Protein AF-A0A7U8I545-F1 (afdb_monomer_lite)

Foldseek 3Di:
DPPLVVLQVVLVVVVVVVVVVVVPDDPDDPDDFDKDKDKDWAADVVQQKIKIKIWIASDPPDFLARIDIDMFIDNRNDTDDPCVQAPPVLVVVVLVVLLVVVLVVLCVQCVVPPDDPVVSVVLSVVFSVQWDWTDHPQWIWIWGRDRHPSDGDDDIDIDIGHGDPPPPPPPDPPPDPDDDD

Structure (mmCIF, N/CA/C/O backbone):
data_AF-A0A7U8I545-F1
#
_entry.id   AF-A0A7U8I545-F1
#
loop_
_atom_site.group_PDB
_atom_site.id
_atom_site.type_symbol
_atom_site.label_atom_id
_atom_site.label_alt_id
_atom_site.label_comp_id
_atom_site.label_asym_id
_atom_site.label_entity_id
_atom_site.label_seq_id
_atom_site.pdbx_PDB_ins_code
_atom_site.Cartn_x
_atom_site.Cartn_y
_atom_site.Cartn_z
_atom_site.occupancy
_atom_site.B_iso_or_equiv
_atom_site.auth_seq_id
_atom_site.auth_comp_id
_atom_site.auth_asym_id
_atom_site.auth_atom_id
_atom_site.pdbx_PDB_model_num
ATOM 1 N N . MET A 1 1 ? -29.351 7.041 15.101 1.00 40.31 1 MET A N 1
ATOM 2 C CA . MET A 1 1 ? -28.026 6.430 14.837 1.00 40.31 1 MET A CA 1
ATOM 3 C C . MET A 1 1 ? -27.606 6.685 13.379 1.00 40.31 1 MET A C 1
ATOM 5 O O . MET A 1 1 ? -27.065 5.799 12.739 1.00 40.31 1 MET A O 1
ATOM 9 N N . GLU A 1 2 ? -27.846 7.894 12.845 1.00 43.34 2 GLU A N 1
ATOM 10 C CA . GLU A 1 2 ? -27.719 8.187 11.399 1.00 43.34 2 GLU A CA 1
ATOM 11 C C . GLU A 1 2 ? -26.503 9.067 11.043 1.00 43.34 2 GLU A C 1
ATOM 13 O O . GLU A 1 2 ? -25.992 8.969 9.934 1.00 43.34 2 GLU A O 1
ATOM 18 N N . ASN A 1 3 ? -25.952 9.854 11.978 1.00 48.75 3 ASN A N 1
ATOM 19 C CA . ASN A 1 3 ? -24.913 10.852 11.663 1.00 48.75 3 ASN A CA 1
ATOM 20 C C . ASN A 1 3 ? -23.527 10.283 11.301 1.00 48.75 3 ASN A C 1
ATOM 22 O O . ASN A 1 3 ? -22.843 10.850 10.453 1.00 48.75 3 ASN A O 1
ATOM 26 N N . ALA A 1 4 ? -23.103 9.163 11.896 1.00 50.81 4 ALA A N 1
ATOM 27 C CA . ALA A 1 4 ? -21.765 8.610 11.644 1.00 50.81 4 ALA A CA 1
ATOM 28 C C . ALA A 1 4 ? -21.604 8.052 10.214 1.00 50.81 4 ALA A C 1
ATOM 30 O O . ALA A 1 4 ? -20.523 8.145 9.629 1.00 50.81 4 ALA A O 1
ATOM 31 N N . ASN A 1 5 ? -22.686 7.524 9.627 1.00 53.75 5 ASN A N 1
ATOM 32 C CA . ASN A 1 5 ? -22.680 7.041 8.243 1.00 53.75 5 ASN A CA 1
ATOM 33 C C . ASN A 1 5 ? -22.529 8.197 7.245 1.00 53.75 5 ASN A C 1
ATOM 35 O O . ASN A 1 5 ? -21.755 8.082 6.295 1.00 53.75 5 ASN A O 1
ATOM 39 N N . PHE A 1 6 ? -23.181 9.338 7.499 1.00 61.22 6 PHE A N 1
ATOM 40 C CA . PHE A 1 6 ? -23.031 10.531 6.662 1.00 61.22 6 PHE A CA 1
ATOM 41 C C . PHE A 1 6 ? -21.603 11.089 6.688 1.00 61.22 6 PHE A C 1
ATOM 43 O O . PHE A 1 6 ? -21.094 11.506 5.649 1.00 61.22 6 PHE A O 1
ATOM 50 N N . GLU A 1 7 ? -20.919 11.067 7.834 1.00 68.81 7 GLU A N 1
ATOM 51 C CA . GLU A 1 7 ? -19.526 11.522 7.924 1.00 68.81 7 GLU A CA 1
ATOM 52 C C . GLU A 1 7 ? -18.556 10.634 7.139 1.00 68.81 7 GLU A C 1
ATOM 54 O O . GLU A 1 7 ? -17.715 11.149 6.398 1.00 68.81 7 GLU A O 1
ATOM 59 N N . PHE A 1 8 ? -18.688 9.309 7.258 1.00 62.94 8 PHE A N 1
ATOM 60 C CA . PHE A 1 8 ? -17.853 8.364 6.515 1.00 62.94 8 PHE A CA 1
ATOM 61 C C . PHE A 1 8 ? -18.073 8.497 5.004 1.00 62.94 8 PHE A C 1
ATOM 63 O O . PHE A 1 8 ? -17.112 8.656 4.251 1.00 62.94 8 PHE A O 1
ATOM 70 N N . GLU A 1 9 ? -19.329 8.514 4.549 1.00 72.44 9 GLU A N 1
ATOM 71 C CA . GLU A 1 9 ? -19.650 8.696 3.131 1.00 72.44 9 GLU A CA 1
ATOM 72 C C . GLU A 1 9 ? -19.140 10.026 2.574 1.00 72.44 9 GLU A C 1
ATOM 74 O O . GLU A 1 9 ? -18.592 10.066 1.469 1.00 72.44 9 GLU A O 1
ATOM 79 N N . ASN A 1 10 ? -19.283 11.116 3.332 1.00 76.50 10 ASN A N 1
ATOM 80 C CA . ASN A 1 10 ? -18.777 12.426 2.933 1.00 76.50 10 ASN A CA 1
ATOM 81 C C . ASN A 1 10 ? -17.249 12.429 2.829 1.00 76.50 10 ASN A C 1
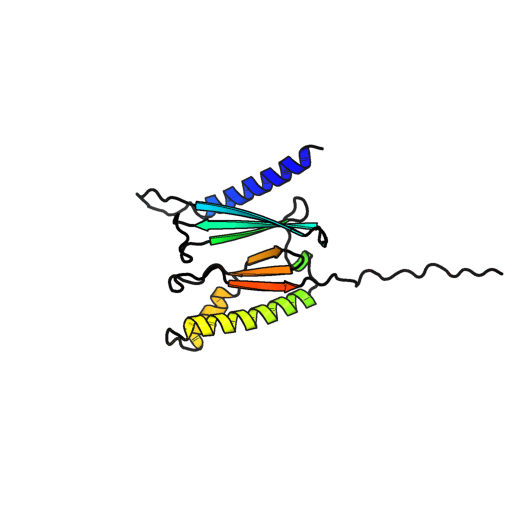ATOM 83 O O . ASN A 1 10 ? -16.705 13.033 1.903 1.00 76.50 10 ASN A O 1
ATOM 87 N N . LEU A 1 11 ? -16.554 11.719 3.720 1.00 77.19 11 LEU A N 1
ATOM 88 C CA . LEU A 1 11 ? -15.104 11.567 3.661 1.00 77.19 11 LEU A CA 1
ATOM 89 C C . LEU A 1 11 ? -14.668 10.787 2.417 1.00 77.19 11 LEU A C 1
ATOM 91 O O . LEU A 1 11 ? -13.742 11.224 1.735 1.00 77.19 11 LEU A O 1
ATOM 95 N N . ILE A 1 12 ? -15.355 9.694 2.068 1.00 74.12 12 ILE A N 1
ATOM 96 C CA . ILE A 1 12 ? -15.055 8.930 0.847 1.00 74.12 12 ILE A CA 1
ATOM 97 C C . ILE A 1 12 ? -15.336 9.762 -0.403 1.00 74.12 12 ILE A C 1
ATOM 99 O O . ILE A 1 12 ? -14.496 9.810 -1.301 1.00 74.12 12 ILE A O 1
ATOM 103 N N . LYS A 1 13 ? -16.477 10.462 -0.457 1.00 79.44 13 LYS A N 1
ATOM 104 C CA . LYS A 1 13 ? -16.835 11.353 -1.574 1.00 79.44 13 LYS A CA 1
ATOM 105 C C . LYS A 1 13 ? -15.806 12.468 -1.748 1.00 79.44 13 LYS A C 1
ATOM 107 O O . LYS A 1 13 ? -15.357 12.709 -2.866 1.00 79.44 13 LYS A O 1
ATOM 112 N N . LYS A 1 14 ? -15.395 13.113 -0.651 1.00 83.00 14 LYS A N 1
ATOM 113 C CA . LYS A 1 14 ? -14.363 14.155 -0.667 1.00 83.00 14 LYS A CA 1
ATOM 114 C C . LYS A 1 14 ? -13.019 13.595 -1.125 1.00 83.00 14 LYS A C 1
ATOM 116 O O . LYS A 1 14 ? -12.418 14.152 -2.033 1.00 83.00 14 LYS A O 1
ATOM 121 N N . TRP A 1 15 ? -12.588 12.465 -0.569 1.00 80.62 15 TRP A N 1
ATOM 122 C CA . TRP A 1 15 ? -11.329 11.822 -0.943 1.00 80.62 15 TRP A CA 1
ATOM 123 C C . TRP A 1 15 ? -11.294 11.405 -2.418 1.00 80.62 15 TRP A C 1
ATOM 125 O O . TRP A 1 15 ? -10.302 11.657 -3.100 1.00 80.62 15 TRP A O 1
ATOM 135 N N . LYS A 1 16 ? -12.388 10.826 -2.930 1.00 77.06 16 LYS A N 1
ATOM 136 C CA . LYS A 1 16 ? -12.542 10.490 -4.350 1.00 77.06 16 LYS A CA 1
ATOM 137 C C . LYS A 1 16 ? -12.398 11.736 -5.223 1.00 77.06 16 LYS A C 1
ATOM 139 O O . LYS A 1 16 ? -11.570 11.744 -6.128 1.00 77.06 16 LYS A O 1
ATOM 144 N N . LYS A 1 17 ? -13.135 12.802 -4.899 1.00 79.69 17 LYS A N 1
ATOM 145 C CA . LYS A 1 17 ? -13.080 14.072 -5.632 1.00 79.69 17 LYS A CA 1
ATOM 146 C C . LYS A 1 17 ? -11.687 14.709 -5.584 1.00 79.69 17 LYS A C 1
ATOM 148 O O . LYS A 1 17 ? -11.216 15.225 -6.588 1.00 79.69 17 LYS A O 1
ATOM 153 N N . ASP A 1 18 ? -10.999 14.639 -4.446 1.00 77.00 18 ASP A N 1
ATOM 154 C CA . ASP A 1 18 ? -9.626 15.138 -4.302 1.00 77.00 18 ASP A CA 1
ATOM 155 C C . ASP A 1 18 ? -8.630 14.351 -5.170 1.00 77.00 18 ASP A C 1
ATOM 157 O O . ASP A 1 18 ? -7.653 14.922 -5.660 1.00 77.00 18 ASP A O 1
ATOM 161 N N . ILE A 1 19 ? -8.857 13.048 -5.373 1.00 73.25 19 ILE A N 1
ATOM 162 C CA . ILE A 1 19 ? -8.070 12.233 -6.306 1.00 73.25 19 ILE A CA 1
ATOM 163 C C . ILE A 1 19 ? -8.382 12.626 -7.749 1.00 73.25 19 ILE A C 1
ATOM 165 O O . ILE A 1 19 ? -7.446 12.902 -8.495 1.00 73.25 19 ILE A O 1
ATOM 169 N N . GLU A 1 20 ? -9.659 12.707 -8.125 1.00 71.19 20 GLU A N 1
ATOM 170 C CA . GLU A 1 20 ? -10.100 13.098 -9.473 1.00 71.19 20 GLU A CA 1
ATOM 171 C C . GLU A 1 20 ? -9.566 14.488 -9.864 1.00 71.19 20 GLU A C 1
ATOM 173 O O . GLU A 1 20 ? -8.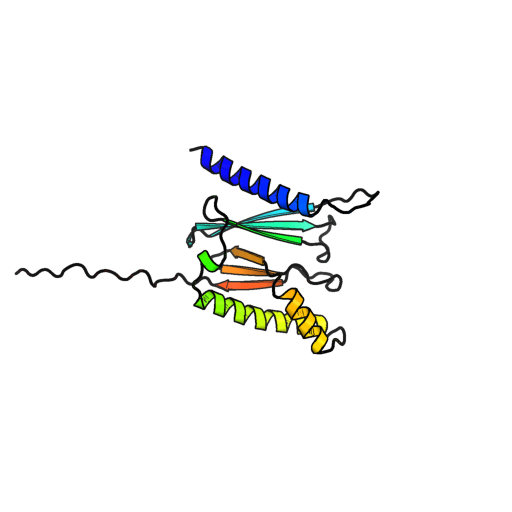962 14.649 -10.924 1.00 71.19 20 GLU A O 1
ATOM 178 N N . ASN A 1 21 ? -9.669 15.473 -8.965 1.00 70.31 21 ASN A N 1
ATOM 179 C CA . ASN A 1 21 ? -9.183 16.841 -9.183 1.00 70.31 21 ASN A CA 1
ATOM 180 C C . ASN A 1 21 ? -7.662 16.922 -9.384 1.00 70.31 21 ASN A C 1
ATOM 182 O O . ASN A 1 21 ? -7.175 17.772 -10.126 1.00 70.31 21 ASN A O 1
ATOM 186 N N . LYS A 1 22 ? -6.881 16.055 -8.723 1.00 64.56 22 LYS A N 1
ATOM 187 C CA . LYS A 1 22 ? -5.421 15.990 -8.925 1.00 64.56 22 LYS A CA 1
ATOM 188 C C . LYS A 1 22 ? -5.043 15.461 -10.310 1.00 64.56 22 LYS A C 1
ATOM 190 O O . LYS A 1 22 ? -3.887 15.589 -10.705 1.00 64.56 22 LYS A O 1
ATOM 195 N N . ILE A 1 23 ? -5.981 14.832 -11.012 1.00 59.41 23 ILE A N 1
ATOM 196 C CA . ILE A 1 23 ? -5.758 14.157 -12.291 1.00 59.41 23 ILE A CA 1
ATOM 197 C C . ILE A 1 23 ? -6.283 15.010 -13.455 1.00 59.41 23 ILE A C 1
ATOM 199 O O . ILE A 1 23 ? -5.685 14.995 -14.527 1.00 59.41 23 ILE A O 1
ATOM 203 N N . SER A 1 24 ? -7.333 15.807 -13.242 1.00 54.75 24 SER A N 1
ATOM 204 C CA . SER A 1 24 ? -8.031 16.590 -14.272 1.00 54.75 24 SER A CA 1
ATOM 205 C C . SER A 1 24 ? -7.312 17.854 -14.782 1.00 54.75 24 SER A C 1
ATOM 207 O O . SER A 1 24 ? -7.940 18.644 -15.478 1.00 54.75 24 SER A O 1
ATOM 209 N N . ASN A 1 25 ? -6.014 18.045 -14.507 1.00 45.31 25 ASN A N 1
ATOM 210 C CA . ASN A 1 25 ? -5.213 19.156 -15.052 1.00 45.31 25 ASN A CA 1
ATOM 211 C C . ASN A 1 25 ? -4.214 18.728 -16.158 1.00 45.31 25 ASN A C 1
ATOM 213 O O . ASN A 1 25 ? -3.011 18.953 -16.012 1.00 45.31 25 ASN A O 1
ATOM 217 N N . PRO A 1 26 ? -4.634 18.134 -17.291 1.00 47.66 26 PRO A N 1
ATOM 218 C CA . PRO A 1 26 ? -3.856 18.242 -18.513 1.00 47.66 26 PRO A CA 1
ATOM 219 C C . PRO A 1 26 ? -4.228 19.557 -19.212 1.00 47.66 26 PRO A C 1
ATOM 221 O O . PRO A 1 26 ? -5.304 19.689 -19.797 1.00 47.66 26 PRO A O 1
ATOM 224 N N . GLU A 1 27 ? -3.330 20.542 -19.156 1.00 47.88 27 GLU A N 1
ATOM 225 C CA . GLU A 1 27 ? -3.343 21.657 -20.103 1.00 47.88 27 GLU A CA 1
ATOM 226 C C . GLU A 1 27 ? -3.343 21.066 -21.524 1.00 47.88 27 GLU A C 1
ATOM 228 O O . GLU A 1 27 ? -2.412 20.365 -21.912 1.00 47.88 27 GLU A O 1
ATOM 233 N N . ASN A 1 28 ? -4.400 21.342 -22.289 1.00 47.25 28 ASN A N 1
ATOM 234 C CA . ASN A 1 28 ? -4.595 20.952 -23.690 1.00 47.25 28 ASN A CA 1
ATOM 235 C C . ASN A 1 28 ? -4.872 19.461 -23.953 1.00 47.25 28 ASN A C 1
ATOM 237 O O . ASN A 1 28 ? -3.974 18.692 -24.291 1.00 47.25 28 ASN A O 1
ATOM 241 N N . SER A 1 29 ? -6.147 19.064 -23.999 1.00 47.50 29 SER A N 1
ATOM 242 C CA . SER A 1 29 ? -6.513 17.903 -24.818 1.00 47.50 29 SER A CA 1
ATOM 243 C C . SER A 1 29 ? -7.886 18.071 -25.473 1.00 47.50 29 SER A C 1
ATOM 245 O O . SER A 1 29 ? -8.890 18.305 -24.812 1.00 47.50 29 SER A O 1
ATOM 247 N N . LYS A 1 30 ? -7.905 17.998 -26.810 1.00 50.09 30 LYS A N 1
ATOM 248 C CA . LYS A 1 30 ? -9.096 18.080 -27.678 1.00 50.09 30 LYS A CA 1
ATOM 249 C C . LYS A 1 30 ? -9.868 16.748 -27.774 1.00 50.09 30 LYS A C 1
ATOM 251 O O . LYS A 1 30 ? -10.748 16.629 -28.617 1.00 50.09 30 LYS A O 1
ATOM 256 N N . ASN A 1 31 ? -9.528 15.752 -26.952 1.00 50.19 31 ASN A N 1
ATOM 257 C CA . ASN A 1 31 ? -10.051 14.389 -27.058 1.00 50.19 31 ASN A CA 1
ATOM 258 C C . ASN A 1 31 ? -10.860 14.018 -25.809 1.00 50.19 31 ASN A C 1
ATOM 260 O O . ASN A 1 31 ? -10.425 14.286 -24.691 1.00 50.19 31 ASN A O 1
ATOM 264 N N . GLU A 1 32 ? -12.004 13.358 -26.000 1.00 48.50 32 GLU A N 1
ATOM 265 C CA . GLU A 1 32 ? -12.749 12.720 -24.912 1.00 48.50 32 GLU A CA 1
ATOM 266 C C . GLU A 1 32 ? -11.971 11.491 -24.416 1.00 48.50 32 GLU A C 1
ATOM 268 O O . GLU A 1 32 ? -11.683 10.567 -25.179 1.00 48.50 32 GLU A O 1
ATOM 273 N N . TYR A 1 33 ? -11.603 11.485 -23.133 1.00 55.62 33 TYR A N 1
ATOM 274 C CA . TYR A 1 33 ? -10.987 10.334 -22.472 1.00 55.62 33 TYR A CA 1
ATOM 275 C C . TYR A 1 33 ? -12.027 9.641 -21.594 1.00 55.62 33 TYR A C 1
ATOM 277 O O . TYR A 1 33 ? -12.635 10.275 -20.733 1.00 55.62 33 TYR A O 1
ATOM 285 N N . PHE A 1 34 ? -12.198 8.331 -21.776 1.00 56.97 34 PHE A N 1
ATOM 286 C CA . PHE A 1 34 ? -13.021 7.506 -20.893 1.00 56.97 34 PHE A CA 1
ATOM 287 C C . PHE A 1 34 ? -12.183 7.021 -19.705 1.00 56.97 34 PHE A C 1
ATOM 289 O O . PHE A 1 34 ? -11.148 6.375 -19.885 1.00 56.97 34 PHE A O 1
ATOM 296 N N . TYR A 1 35 ? -12.642 7.329 -18.492 1.00 62.88 35 TYR A N 1
ATOM 297 C CA . TYR A 1 35 ? -12.028 6.894 -17.239 1.00 62.88 35 TYR A CA 1
ATOM 298 C C . TYR A 1 35 ? -12.863 5.775 -16.620 1.00 62.88 35 TYR A C 1
ATOM 300 O O . TYR A 1 35 ? -14.054 5.945 -16.366 1.00 62.88 35 TYR A O 1
ATOM 308 N N . PHE A 1 36 ? -12.229 4.638 -16.347 1.00 69.19 36 PHE A N 1
ATOM 309 C CA . PHE A 1 36 ? -12.850 3.503 -15.669 1.00 69.19 36 PHE A CA 1
ATOM 310 C C . PHE A 1 36 ? -12.311 3.420 -14.252 1.00 69.19 36 PHE A C 1
ATOM 312 O O . PHE A 1 36 ? -11.095 3.460 -14.048 1.00 69.19 36 PHE A O 1
ATOM 319 N N . SER A 1 37 ? -13.193 3.286 -13.264 1.00 71.50 37 SER A N 1
ATOM 320 C CA . SER A 1 37 ? -12.767 3.204 -11.874 1.00 71.50 37 SER A CA 1
ATOM 321 C C . SER A 1 37 ? -13.587 2.236 -11.032 1.00 71.50 37 SER A C 1
ATOM 323 O O . SER A 1 37 ? -14.763 1.993 -11.293 1.00 71.50 37 SER A O 1
ATOM 325 N N . ASN A 1 38 ? -12.939 1.646 -10.028 1.00 81.56 38 ASN A N 1
ATOM 326 C CA . ASN A 1 38 ? -13.545 0.689 -9.109 1.00 81.56 38 ASN A CA 1
ATOM 327 C C . ASN A 1 38 ? -13.019 0.897 -7.680 1.00 81.56 38 ASN A C 1
ATOM 329 O O . ASN A 1 38 ? -11.866 1.287 -7.481 1.00 81.56 38 ASN A O 1
ATOM 333 N N . PHE A 1 39 ? -13.859 0.603 -6.689 1.00 86.19 39 PHE A N 1
ATOM 334 C CA . PHE A 1 39 ? -13.503 0.612 -5.275 1.00 86.19 39 PHE A CA 1
ATOM 335 C C . PHE A 1 39 ? -13.595 -0.795 -4.697 1.00 86.19 39 PHE A C 1
ATOM 337 O O . PHE A 1 39 ? -14.559 -1.522 -4.919 1.00 86.19 39 PHE A O 1
ATOM 344 N N . THR A 1 40 ? -12.610 -1.162 -3.888 1.00 89.31 40 THR A N 1
ATOM 345 C CA . THR A 1 40 ? -12.647 -2.370 -3.063 1.00 89.31 40 THR A CA 1
ATOM 346 C C . THR A 1 40 ? -12.450 -1.980 -1.609 1.00 89.31 40 THR A C 1
ATOM 348 O O . THR A 1 40 ? -11.542 -1.213 -1.291 1.00 89.31 40 THR A O 1
ATOM 351 N N . ILE A 1 41 ? -13.308 -2.494 -0.732 1.00 90.69 41 ILE A N 1
ATOM 352 C CA . ILE A 1 41 ? -13.295 -2.189 0.699 1.00 90.69 41 ILE A CA 1
ATOM 353 C C . ILE A 1 41 ? -12.874 -3.446 1.459 1.00 90.69 41 ILE A C 1
ATOM 355 O O . ILE A 1 41 ? -13.439 -4.518 1.254 1.00 90.69 41 ILE A O 1
ATOM 359 N N . PHE A 1 42 ? -11.902 -3.302 2.354 1.00 92.44 42 PHE A N 1
ATOM 360 C CA . PHE A 1 42 ? -11.411 -4.344 3.246 1.00 92.44 42 PHE A CA 1
ATOM 361 C C . PHE A 1 42 ? -11.669 -3.921 4.690 1.00 92.44 42 PHE A C 1
ATOM 363 O O . PHE A 1 42 ? -11.244 -2.845 5.110 1.00 92.44 42 PHE A O 1
ATOM 370 N N . LYS A 1 43 ? -12.358 -4.765 5.456 1.00 90.69 43 LYS A N 1
ATOM 371 C CA . LYS A 1 43 ? -12.572 -4.560 6.891 1.00 90.69 43 LYS A CA 1
ATOM 372 C C . LYS A 1 43 ? -11.646 -5.494 7.662 1.00 90.69 43 LYS A C 1
ATOM 374 O O . LYS A 1 43 ? -11.626 -6.689 7.390 1.00 90.69 43 LYS A O 1
ATOM 379 N N . ASN A 1 44 ? -10.878 -4.947 8.598 1.00 86.06 44 ASN A N 1
ATOM 380 C CA . ASN A 1 44 ? -10.038 -5.702 9.525 1.00 86.06 44 ASN A CA 1
ATOM 381 C C . ASN A 1 44 ? -10.582 -5.470 10.929 1.00 86.06 44 ASN A C 1
ATOM 383 O O . ASN A 1 44 ? -10.248 -4.474 11.572 1.00 86.06 44 ASN A O 1
ATOM 387 N N . GLU A 1 45 ? -11.462 -6.366 11.367 1.00 83.19 45 GLU A N 1
ATOM 388 C CA . GLU A 1 45 ? -12.211 -6.213 12.617 1.00 83.19 45 GLU A CA 1
ATOM 389 C C . GLU A 1 45 ? -11.288 -6.230 13.840 1.00 83.19 45 GLU A C 1
ATOM 391 O O . GLU A 1 45 ? -11.421 -5.357 14.692 1.00 83.19 45 GLU A O 1
ATOM 396 N N . ASN A 1 46 ? -10.278 -7.108 13.853 1.00 81.94 46 ASN A N 1
ATOM 397 C CA . ASN A 1 46 ? -9.322 -7.258 14.961 1.00 81.94 46 ASN A CA 1
ATOM 398 C C . ASN A 1 46 ? -8.635 -5.940 15.356 1.00 81.94 46 ASN A C 1
ATOM 400 O O . ASN A 1 46 ? -8.451 -5.652 16.532 1.00 81.94 46 ASN A O 1
ATOM 404 N N . ILE A 1 47 ? -8.286 -5.114 14.367 1.00 83.69 47 ILE A N 1
ATOM 405 C CA . ILE A 1 47 ? -7.581 -3.837 14.568 1.00 83.69 47 ILE A CA 1
ATOM 406 C C . ILE A 1 47 ? -8.491 -2.616 14.359 1.00 83.69 47 ILE A C 1
ATOM 408 O O . ILE A 1 47 ? -8.045 -1.471 14.473 1.00 83.69 47 ILE A O 1
ATOM 412 N N . GLY A 1 48 ? -9.778 -2.839 14.069 1.00 88.12 48 GLY A N 1
ATOM 413 C CA . GLY A 1 48 ? -10.775 -1.790 13.855 1.00 88.12 48 GLY A CA 1
ATOM 414 C C . GLY A 1 48 ? -10.495 -0.889 12.647 1.00 88.12 48 GLY A C 1
ATOM 415 O O . GLY A 1 48 ? -10.855 0.290 12.671 1.00 88.12 48 GLY A O 1
ATOM 416 N N . ILE A 1 49 ? -9.835 -1.411 11.606 1.00 91.25 49 ILE A N 1
ATOM 417 C CA . ILE A 1 49 ? -9.436 -0.639 10.420 1.00 91.25 49 ILE A CA 1
ATOM 418 C C . ILE A 1 49 ? -10.308 -0.996 9.221 1.00 91.25 49 ILE A C 1
ATOM 420 O O . ILE A 1 49 ? -10.483 -2.165 8.879 1.00 91.25 49 ILE A O 1
ATOM 424 N N . THR A 1 50 ? -10.782 0.029 8.519 1.00 93.31 50 THR A N 1
ATOM 425 C CA . THR A 1 50 ? -11.341 -0.092 7.173 1.00 93.31 50 THR A CA 1
ATOM 426 C C . THR A 1 50 ? -10.359 0.477 6.160 1.00 93.31 50 THR A C 1
ATOM 428 O O . THR A 1 50 ? -9.975 1.643 6.231 1.00 93.31 50 THR A O 1
ATOM 431 N N . SER A 1 51 ? -9.972 -0.342 5.192 1.00 93.31 51 SER A N 1
ATOM 432 C CA . SER A 1 51 ? -9.121 0.053 4.080 1.00 93.31 51 SER A CA 1
ATOM 433 C C . SER A 1 51 ? -9.909 0.096 2.785 1.00 93.31 51 SER A C 1
ATOM 435 O O . SER A 1 51 ? -10.698 -0.796 2.491 1.00 93.31 51 SER A O 1
ATOM 437 N N . ILE A 1 52 ? -9.669 1.122 1.982 1.00 92.31 52 ILE A N 1
ATOM 438 C CA . ILE A 1 52 ? -10.328 1.336 0.700 1.00 92.31 52 ILE A CA 1
ATOM 439 C C . ILE A 1 52 ? -9.246 1.427 -0.360 1.00 92.31 52 ILE A C 1
ATOM 441 O O . ILE A 1 52 ? -8.340 2.254 -0.268 1.00 92.31 52 ILE A O 1
ATOM 445 N N . LEU A 1 53 ? -9.350 0.572 -1.367 1.00 91.12 53 LEU A N 1
ATOM 446 C CA . LEU A 1 53 ? -8.498 0.575 -2.540 1.00 91.12 53 LEU A CA 1
ATOM 447 C C . LEU A 1 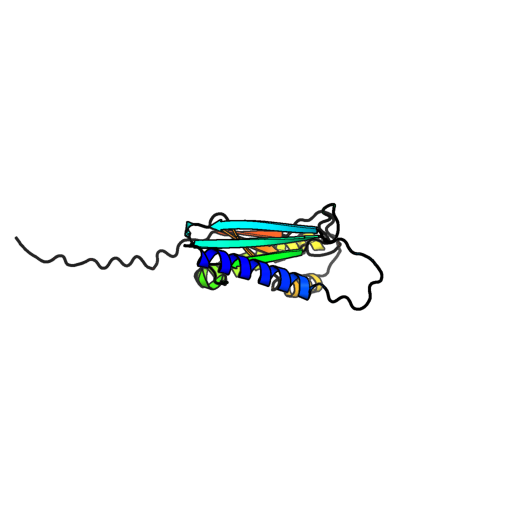53 ? -9.305 1.103 -3.725 1.00 91.12 53 LEU A C 1
ATOM 449 O O . LEU A 1 53 ? -10.282 0.488 -4.142 1.00 91.12 53 LEU A O 1
ATOM 453 N N . TYR A 1 54 ? -8.877 2.235 -4.267 1.00 87.69 54 TYR A N 1
ATOM 454 C CA . TYR A 1 54 ? -9.399 2.807 -5.499 1.00 87.69 54 TYR A CA 1
ATOM 455 C C . TYR A 1 54 ? -8.484 2.425 -6.663 1.00 87.69 54 TYR A C 1
ATOM 457 O O . TYR A 1 54 ? -7.275 2.665 -6.607 1.00 87.69 54 TYR A O 1
ATOM 465 N N . LYS A 1 55 ? -9.055 1.810 -7.697 1.00 85.12 55 LYS A N 1
ATOM 466 C CA . LYS A 1 55 ? -8.391 1.438 -8.952 1.00 85.12 55 LYS A CA 1
ATOM 467 C C . LYS A 1 55 ? -8.944 2.321 -10.064 1.00 85.12 55 LYS A C 1
ATOM 469 O O . LYS A 1 55 ? -10.157 2.424 -10.207 1.00 85.12 55 LYS A O 1
ATOM 474 N N . GLU A 1 56 ? -8.062 2.897 -10.865 1.00 79.62 56 GLU A N 1
ATOM 475 C CA . GLU A 1 56 ? -8.392 3.699 -12.044 1.00 79.62 56 GLU A CA 1
ATOM 476 C C . GLU A 1 56 ? -7.659 3.155 -13.279 1.00 79.62 56 GLU A C 1
ATOM 478 O O . GLU A 1 56 ? -6.505 2.731 -13.177 1.00 79.62 56 GLU A O 1
ATOM 483 N N . SER A 1 57 ? -8.328 3.180 -14.435 1.00 74.44 57 SER A N 1
ATOM 484 C CA . SER A 1 57 ? -7.811 2.800 -15.751 1.00 74.44 57 SER A CA 1
ATOM 485 C C . SER A 1 57 ? -8.258 3.790 -16.830 1.00 74.44 57 SER A C 1
ATOM 487 O O . SER A 1 57 ? -9.415 4.204 -16.866 1.00 74.44 57 SER A O 1
ATOM 489 N N . PHE A 1 58 ? -7.364 4.092 -17.773 1.00 67.88 58 PHE A N 1
ATOM 490 C CA . PHE A 1 58 ? -7.665 4.868 -18.988 1.00 67.88 58 PHE A CA 1
ATOM 491 C C . PHE A 1 58 ? -8.220 4.015 -20.146 1.00 67.88 58 PHE A C 1
ATOM 493 O O . PHE A 1 58 ? -8.453 4.519 -21.242 1.00 67.88 58 PHE A O 1
ATOM 500 N N . ARG A 1 59 ? -8.370 2.700 -19.949 1.00 65.00 59 ARG A N 1
ATOM 501 C CA . ARG A 1 59 ? -8.932 1.769 -20.938 1.00 65.00 59 ARG A CA 1
ATOM 502 C C . ARG A 1 59 ? -9.941 0.839 -20.279 1.00 65.00 59 ARG A C 1
ATOM 504 O O . ARG A 1 59 ? -9.695 0.356 -19.175 1.00 65.00 59 ARG A O 1
ATOM 511 N N . GLU A 1 60 ? -11.026 0.560 -20.996 1.00 57.38 60 GLU A N 1
ATOM 512 C CA . GLU A 1 60 ? -12.100 -0.345 -20.562 1.00 57.38 60 GLU A CA 1
ATOM 513 C C . GLU A 1 60 ? -11.587 -1.772 -20.341 1.00 57.38 60 GLU A C 1
ATOM 515 O O . GLU A 1 60 ? -11.920 -2.424 -19.356 1.00 57.38 60 GLU A O 1
ATOM 520 N N . LYS A 1 61 ? -10.708 -2.238 -21.239 1.00 57.25 61 LYS A N 1
ATOM 521 C CA . LYS A 1 61 ? -9.983 -3.503 -21.092 1.00 57.25 61 LYS A CA 1
ATOM 522 C C . LYS A 1 61 ? -8.662 -3.246 -20.374 1.00 57.25 61 LYS A C 1
ATOM 524 O O . LYS A 1 61 ? -7.840 -2.458 -20.844 1.00 57.25 61 LYS A O 1
ATOM 529 N N . GLU A 1 62 ? -8.495 -3.910 -19.234 1.00 56.81 62 GLU A N 1
ATOM 530 C CA . GLU A 1 62 ? -7.410 -3.740 -18.265 1.00 56.81 62 GLU A CA 1
ATOM 531 C C . GLU A 1 62 ? -6.020 -3.995 -18.876 1.00 56.81 62 GLU A C 1
ATOM 533 O O . GLU A 1 62 ? -5.473 -5.090 -18.788 1.00 56.81 62 GLU A O 1
ATOM 538 N N . SER A 1 63 ? -5.402 -2.985 -19.492 1.00 57.12 63 SER A N 1
ATOM 539 C CA . SER A 1 63 ? -3.954 -3.027 -19.710 1.00 57.12 63 SER A CA 1
ATOM 540 C C . SER A 1 63 ? -3.264 -2.451 -18.477 1.00 57.12 63 SER A C 1
ATOM 542 O O . SER A 1 63 ? -3.449 -1.269 -18.167 1.00 57.12 63 SER A O 1
ATOM 544 N N . SER A 1 64 ? -2.452 -3.272 -17.812 1.00 58.66 64 SER A N 1
ATOM 545 C CA . SER A 1 64 ? -1.664 -2.950 -16.612 1.00 58.66 64 SER A CA 1
ATOM 546 C C . SER A 1 64 ? -0.988 -1.577 -16.630 1.00 58.66 64 SER A C 1
ATOM 548 O O . SER A 1 64 ? -0.922 -0.896 -15.611 1.00 58.66 64 SER A O 1
ATOM 550 N N . THR A 1 65 ? -0.516 -1.153 -17.799 1.00 56.09 65 THR A N 1
ATOM 551 C CA . THR A 1 65 ? 0.281 0.056 -18.020 1.00 56.09 65 THR A CA 1
ATOM 552 C C . THR A 1 65 ? -0.405 1.362 -17.608 1.00 56.09 65 THR A C 1
ATOM 554 O O . THR A 1 65 ? 0.268 2.325 -17.253 1.00 56.09 65 THR A O 1
ATOM 557 N N . PHE A 1 66 ? -1.740 1.406 -17.614 1.00 65.81 66 PHE A N 1
ATOM 558 C CA . PHE A 1 66 ? -2.507 2.609 -17.268 1.00 65.81 66 PHE A CA 1
ATOM 559 C C . PHE A 1 66 ? -3.257 2.486 -15.940 1.00 65.81 66 PHE A C 1
ATOM 561 O O . PHE A 1 66 ? -4.090 3.339 -15.632 1.00 65.81 66 PHE A O 1
ATOM 568 N N . LEU A 1 67 ? -2.964 1.446 -15.151 1.00 75.81 67 LEU A N 1
ATOM 569 C CA . LEU A 1 67 ? -3.613 1.226 -13.866 1.00 75.81 67 LEU A CA 1
ATOM 570 C C . LEU A 1 67 ? -2.977 2.082 -12.773 1.00 75.81 67 LEU A C 1
ATOM 572 O O . LEU A 1 67 ? -1.799 1.934 -12.431 1.00 75.81 67 LEU A O 1
ATOM 576 N N . LYS A 1 68 ? -3.783 2.948 -12.163 1.00 79.62 68 LYS A N 1
ATOM 577 C CA . LYS A 1 68 ? -3.406 3.693 -10.963 1.00 79.62 68 LYS A CA 1
ATOM 578 C C . LYS A 1 68 ? -4.202 3.181 -9.778 1.00 79.62 68 LYS A C 1
ATOM 580 O O . LYS A 1 68 ? -5.422 3.079 -9.822 1.00 79.62 68 LYS A O 1
ATOM 585 N N . TYR A 1 69 ? -3.488 2.891 -8.701 1.00 85.12 69 TYR A N 1
ATOM 586 C CA . TYR A 1 69 ? -4.086 2.467 -7.447 1.00 85.12 69 TYR A CA 1
ATOM 587 C C . TYR A 1 69 ? -3.910 3.552 -6.394 1.00 85.12 69 TYR A C 1
ATOM 589 O O . TYR A 1 69 ? -2.858 4.185 -6.310 1.00 85.12 69 TYR A O 1
ATOM 597 N N . TYR A 1 70 ? -4.911 3.749 -5.556 1.00 87.75 70 TYR A N 1
ATOM 598 C CA . TYR A 1 70 ? -4.880 4.667 -4.428 1.00 87.75 70 TYR A CA 1
ATOM 599 C C . TYR A 1 70 ? -5.449 3.942 -3.220 1.00 87.75 70 TYR A C 1
ATOM 601 O O . TYR A 1 70 ? -6.406 3.185 -3.354 1.00 87.75 70 TYR A O 1
ATOM 609 N N . SER A 1 71 ? -4.861 4.156 -2.049 1.00 91.38 71 SER A N 1
ATOM 610 C CA . SER A 1 71 ? -5.352 3.558 -0.815 1.00 91.38 71 SER A CA 1
ATOM 611 C C . SER A 1 71 ? -5.709 4.618 0.216 1.00 91.38 71 SER A C 1
ATOM 613 O O . SER A 1 71 ? -5.080 5.677 0.300 1.00 91.38 71 SER A O 1
ATOM 615 N N . LEU A 1 72 ? -6.740 4.316 0.995 1.00 92.94 72 LEU A N 1
ATOM 616 C CA . LEU A 1 72 ? -7.170 5.077 2.154 1.00 92.94 72 LEU A CA 1
ATOM 617 C C . LEU A 1 72 ? -7.394 4.104 3.307 1.00 92.94 72 LEU A C 1
ATOM 619 O O . LEU A 1 72 ? -8.105 3.117 3.147 1.00 92.94 72 LEU A O 1
ATOM 623 N N . ASN A 1 73 ? -6.794 4.391 4.457 1.00 93.88 73 ASN A N 1
ATOM 624 C CA . ASN A 1 73 ? -6.908 3.572 5.658 1.00 93.88 73 ASN A CA 1
ATOM 625 C C . ASN A 1 73 ? -7.572 4.402 6.747 1.00 93.88 73 ASN A C 1
ATOM 627 O O . ASN A 1 73 ? -7.153 5.537 6.988 1.00 93.88 73 ASN A O 1
ATOM 631 N N . LEU A 1 74 ? -8.616 3.849 7.357 1.00 92.94 74 LEU A N 1
ATOM 632 C CA . LEU A 1 74 ? -9.483 4.546 8.294 1.00 92.94 74 LEU A CA 1
ATOM 633 C C . LEU A 1 74 ? -9.664 3.738 9.577 1.00 92.94 74 LEU A C 1
ATOM 635 O O . LEU A 1 74 ? -9.933 2.539 9.516 1.00 92.94 74 LEU A O 1
ATOM 639 N N . LYS A 1 75 ? -9.604 4.413 10.724 1.00 90.50 75 LYS A N 1
ATOM 640 C CA . LYS A 1 75 ? -10.099 3.907 12.011 1.00 90.50 75 LYS A CA 1
ATOM 641 C C . LYS A 1 75 ? -11.313 4.749 12.397 1.00 90.50 75 LYS A C 1
ATOM 643 O O . LYS A 1 75 ? -11.183 5.929 12.724 1.00 90.50 75 LYS A O 1
ATOM 648 N N . GLY A 1 76 ? -12.508 4.178 12.253 1.00 87.00 76 GLY A N 1
ATOM 649 C CA . GLY A 1 76 ? -13.748 4.963 12.232 1.00 87.00 76 GLY A CA 1
ATOM 650 C C . GLY A 1 76 ? -13.768 5.944 11.050 1.00 87.00 76 GLY A C 1
ATOM 651 O O . GLY A 1 76 ? -13.618 5.534 9.901 1.00 87.00 76 GLY A O 1
ATOM 652 N N . ASN A 1 77 ? -13.922 7.241 11.329 1.00 84.31 77 ASN A N 1
ATOM 653 C CA . ASN A 1 77 ? -13.921 8.328 10.338 1.00 84.31 77 ASN A CA 1
ATOM 654 C C . ASN A 1 77 ? -12.556 9.040 10.201 1.00 84.31 77 ASN A C 1
ATOM 656 O O . ASN A 1 77 ? -12.462 10.050 9.506 1.00 84.31 77 ASN A O 1
A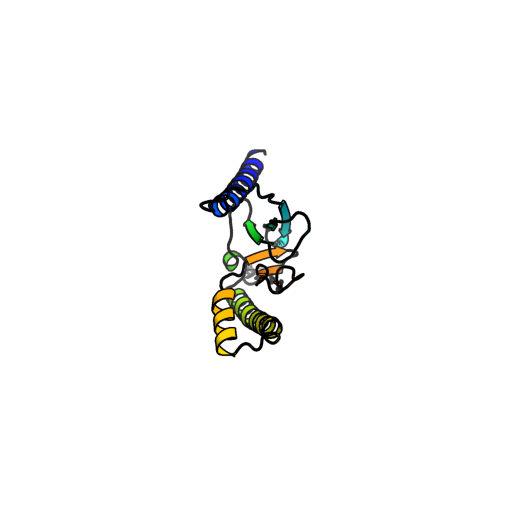TOM 660 N N . LYS A 1 78 ? -11.490 8.553 10.851 1.00 89.06 78 LYS A N 1
ATOM 661 C CA . LYS A 1 78 ? -10.165 9.193 10.821 1.00 89.06 78 LYS A CA 1
ATOM 662 C C . LYS A 1 78 ? -9.202 8.440 9.920 1.00 89.06 78 LYS A C 1
ATOM 664 O O . LYS A 1 78 ? -9.078 7.223 10.034 1.00 89.06 78 LYS A O 1
ATOM 669 N N . LYS A 1 79 ? -8.494 9.179 9.061 1.00 91.38 79 LYS A N 1
ATOM 670 C CA . LYS A 1 79 ? -7.348 8.656 8.311 1.00 91.38 79 LYS A CA 1
ATOM 671 C C . LYS A 1 79 ? -6.213 8.334 9.275 1.00 91.38 79 LYS A C 1
ATOM 673 O O . LYS A 1 79 ? -5.932 9.145 10.148 1.00 91.38 79 LYS A O 1
ATOM 678 N N . ILE A 1 80 ? -5.589 7.182 9.067 1.00 91.19 80 ILE A N 1
ATOM 679 C CA . ILE A 1 80 ? -4.492 6.676 9.893 1.00 91.19 80 ILE A CA 1
ATOM 680 C C . ILE A 1 80 ? -3.258 6.354 9.055 1.00 91.19 80 ILE A C 1
ATOM 682 O O . ILE A 1 80 ? -3.359 6.034 7.861 1.00 91.19 80 ILE A O 1
ATOM 686 N N . GLU A 1 81 ? -2.104 6.408 9.703 1.00 90.19 81 GLU A N 1
ATOM 687 C CA . GLU A 1 81 ? -0.823 5.957 9.178 1.00 90.19 81 GLU A CA 1
ATOM 688 C C . GLU A 1 81 ? -0.441 4.559 9.683 1.00 90.19 81 GLU A C 1
ATOM 690 O O . GLU A 1 81 ? -0.937 4.074 10.697 1.00 90.19 81 GLU A O 1
ATOM 695 N N . ILE A 1 82 ? 0.460 3.883 8.965 1.00 89.12 82 ILE A N 1
ATOM 696 C CA . ILE A 1 82 ? 0.947 2.547 9.338 1.00 89.12 82 ILE A CA 1
ATOM 697 C C . ILE A 1 82 ? 1.629 2.536 10.716 1.00 89.12 82 ILE A C 1
ATOM 699 O O . ILE A 1 82 ? 1.445 1.594 11.481 1.00 89.12 82 ILE A O 1
ATOM 703 N N . SER A 1 83 ? 2.351 3.608 11.052 1.00 88.50 83 SER A N 1
ATOM 704 C CA . SER A 1 83 ? 3.045 3.819 12.330 1.00 88.50 83 SER A CA 1
ATOM 705 C C . SER A 1 83 ? 2.104 3.935 13.530 1.00 88.50 83 SER A C 1
ATOM 707 O O . SER A 1 83 ? 2.544 3.763 14.661 1.00 88.50 83 SER A O 1
ATOM 709 N N . GLU A 1 84 ? 0.817 4.212 13.307 1.00 90.00 84 GLU A N 1
ATOM 710 C CA . GLU A 1 84 ? -0.196 4.224 14.367 1.00 90.00 84 GLU A CA 1
ATOM 711 C C . GLU A 1 84 ? -0.699 2.811 14.711 1.00 90.00 84 GLU A C 1
ATOM 713 O O . GLU A 1 84 ? -1.413 2.638 15.698 1.00 90.00 84 GLU A O 1
ATOM 718 N N . ILE A 1 85 ? -0.371 1.808 13.887 1.00 87.69 85 ILE A N 1
ATOM 719 C CA . ILE A 1 85 ? -0.901 0.441 13.990 1.00 87.69 85 ILE A CA 1
ATOM 720 C C . ILE A 1 85 ? 0.163 -0.565 14.419 1.00 87.69 85 ILE A C 1
ATOM 722 O O . ILE A 1 85 ? -0.131 -1.448 15.221 1.00 87.69 85 ILE A O 1
ATOM 726 N N . ILE A 1 86 ? 1.378 -0.449 13.887 1.00 86.19 86 ILE A N 1
ATOM 727 C CA . ILE A 1 86 ? 2.484 -1.363 14.190 1.00 86.19 86 ILE A CA 1
ATOM 728 C C . ILE A 1 86 ? 3.548 -0.676 15.040 1.00 86.19 86 ILE A C 1
ATOM 730 O O . ILE A 1 86 ? 3.701 0.545 14.989 1.00 86.19 86 ILE A O 1
ATOM 734 N N . SER A 1 87 ? 4.295 -1.458 15.822 1.00 88.19 87 SER A N 1
ATOM 735 C CA . SER A 1 87 ? 5.404 -0.916 16.612 1.00 88.19 87 SER A CA 1
ATOM 736 C C . SER A 1 87 ? 6.527 -0.391 15.709 1.00 88.19 87 SER A C 1
ATOM 738 O O . SER A 1 87 ? 6.617 -0.727 14.524 1.00 88.19 87 SER A O 1
ATOM 740 N N . LYS A 1 88 ? 7.425 0.423 16.274 1.00 89.00 88 LYS A N 1
ATOM 741 C CA . LYS A 1 88 ? 8.600 0.914 15.544 1.00 89.00 88 LYS A CA 1
ATOM 742 C C . LYS A 1 88 ? 9.465 -0.237 15.021 1.00 89.00 88 LYS A C 1
ATOM 744 O O . LYS A 1 88 ? 9.856 -0.210 13.860 1.00 89.00 88 LYS A O 1
ATOM 749 N N . ASP A 1 89 ? 9.687 -1.267 15.832 1.00 88.25 89 ASP A N 1
ATOM 750 C CA . ASP A 1 89 ? 10.500 -2.425 15.443 1.00 88.25 89 ASP A CA 1
ATOM 751 C C . ASP A 1 89 ? 9.851 -3.220 14.301 1.00 88.25 89 ASP A C 1
ATOM 753 O O . ASP A 1 89 ? 10.526 -3.651 13.363 1.00 88.25 89 ASP A O 1
ATOM 757 N N . GLN A 1 90 ? 8.521 -3.363 14.325 1.00 87.75 90 GLN A N 1
ATOM 758 C CA . GLN A 1 90 ? 7.769 -3.956 13.218 1.00 87.75 90 GLN A CA 1
ATOM 759 C C . GLN A 1 90 ? 7.867 -3.105 11.948 1.00 87.75 90 GLN A C 1
ATOM 761 O O . GLN A 1 90 ? 8.018 -3.654 10.856 1.00 87.75 90 GLN A O 1
ATOM 766 N N . LEU A 1 91 ? 7.805 -1.777 12.073 1.00 89.25 91 LEU A N 1
ATOM 767 C CA . LEU A 1 91 ? 7.941 -0.859 10.945 1.00 89.25 91 LEU A CA 1
ATOM 768 C C . LEU A 1 91 ? 9.347 -0.918 10.336 1.00 89.25 91 LEU A C 1
ATOM 770 O O . LEU A 1 91 ? 9.478 -0.993 9.116 1.00 89.25 91 LEU A O 1
ATOM 774 N N . ASP A 1 92 ? 10.391 -0.941 11.160 1.00 87.94 92 ASP A N 1
ATOM 775 C CA . ASP A 1 92 ? 11.776 -1.058 10.701 1.00 87.94 92 ASP A CA 1
ATOM 776 C C . ASP A 1 92 ? 12.017 -2.414 10.015 1.00 87.94 92 ASP A C 1
ATOM 778 O O . ASP A 1 92 ? 12.630 -2.475 8.942 1.00 87.94 92 ASP A O 1
ATOM 782 N N . SER A 1 93 ? 11.455 -3.495 10.567 1.00 88.69 93 SER A N 1
ATOM 783 C CA . SER A 1 93 ? 11.465 -4.828 9.952 1.00 88.69 93 SER A CA 1
ATOM 784 C C . SER A 1 93 ? 10.765 -4.836 8.589 1.00 88.69 93 SER A C 1
ATOM 786 O O . SER A 1 93 ? 11.357 -5.253 7.590 1.00 88.69 93 SER A O 1
ATOM 788 N N . LEU A 1 94 ? 9.551 -4.279 8.507 1.00 89.25 94 LEU A N 1
ATOM 789 C CA . LEU A 1 94 ? 8.812 -4.109 7.255 1.00 89.25 94 LEU A CA 1
ATOM 790 C C . LEU A 1 94 ? 9.653 -3.359 6.216 1.00 89.25 94 LEU A C 1
ATOM 792 O O . LEU A 1 94 ? 9.773 -3.800 5.075 1.00 89.25 94 LEU A O 1
ATOM 796 N N . ILE A 1 95 ? 10.251 -2.231 6.598 1.00 88.75 95 ILE A N 1
ATOM 797 C CA . ILE A 1 95 ? 11.046 -1.389 5.701 1.00 88.75 95 ILE A CA 1
ATOM 798 C C . ILE A 1 95 ? 12.269 -2.143 5.168 1.00 88.75 95 ILE A C 1
ATOM 800 O O . ILE A 1 95 ? 12.576 -2.026 3.980 1.00 88.75 95 ILE A O 1
ATOM 804 N N . ASN A 1 96 ? 12.948 -2.934 5.998 1.00 88.94 96 ASN A N 1
ATOM 805 C CA . ASN A 1 96 ? 14.089 -3.739 5.560 1.00 88.94 96 ASN A CA 1
ATOM 806 C C . ASN A 1 96 ? 13.666 -4.847 4.588 1.00 88.94 96 ASN A C 1
ATOM 808 O O . ASN A 1 96 ? 14.240 -4.946 3.502 1.00 88.94 96 ASN A O 1
ATOM 812 N N . VAL A 1 97 ? 12.603 -5.589 4.909 1.00 87.81 97 VAL A N 1
ATOM 813 C CA . VAL A 1 97 ? 12.040 -6.618 4.018 1.00 87.81 97 VAL A CA 1
ATOM 814 C C . VAL A 1 97 ? 11.626 -6.009 2.675 1.00 87.81 97 VAL A C 1
ATOM 816 O O . VAL A 1 97 ? 11.946 -6.552 1.616 1.00 87.81 97 VAL A O 1
ATOM 819 N N . LEU A 1 98 ? 10.976 -4.841 2.688 1.00 88.00 98 LEU A N 1
ATOM 820 C CA . LEU A 1 98 ? 10.577 -4.138 1.467 1.00 88.00 98 LEU A CA 1
ATOM 821 C C . LEU A 1 98 ? 11.773 -3.718 0.614 1.00 88.00 98 LEU A C 1
ATOM 823 O O . LEU A 1 98 ? 11.712 -3.852 -0.607 1.00 88.00 98 LEU A O 1
ATOM 827 N N . LYS A 1 99 ? 12.857 -3.215 1.220 1.00 89.19 99 LYS A N 1
ATOM 828 C CA . LYS A 1 99 ? 14.072 -2.837 0.479 1.00 89.19 99 LYS A CA 1
ATOM 829 C C . LYS A 1 99 ? 14.646 -4.037 -0.266 1.00 89.19 99 LYS A C 1
ATOM 831 O O . LYS A 1 99 ? 14.945 -3.922 -1.453 1.00 89.19 99 LYS A O 1
ATOM 836 N N . GLU A 1 100 ? 14.772 -5.177 0.404 1.00 88.69 100 GLU A N 1
ATOM 837 C CA . GLU A 1 100 ? 15.325 -6.395 -0.191 1.00 88.69 100 GLU A CA 1
ATOM 838 C C . GLU A 1 100 ? 14.436 -6.934 -1.312 1.00 88.69 100 GLU A C 1
ATOM 840 O O . GLU A 1 100 ? 14.903 -7.142 -2.437 1.00 88.69 100 GLU A O 1
ATOM 845 N N . GLN A 1 101 ? 13.140 -7.092 -1.037 1.00 86.56 101 GLN A N 1
ATOM 846 C CA . GLN A 1 101 ? 12.197 -7.647 -2.002 1.00 86.56 101 GLN A CA 1
ATOM 847 C C . GLN A 1 101 ? 12.032 -6.739 -3.223 1.00 86.56 101 GLN A C 1
ATOM 849 O O . GLN A 1 101 ? 12.023 -7.223 -4.357 1.00 86.56 101 GLN A O 1
ATOM 854 N N . LEU A 1 102 ? 11.963 -5.420 -3.031 1.00 84.44 102 LEU A N 1
ATOM 855 C CA . LEU A 1 102 ? 11.858 -4.473 -4.137 1.00 84.44 102 LEU A CA 1
ATOM 856 C C . LEU A 1 102 ? 13.140 -4.412 -4.968 1.00 84.44 102 LEU A C 1
ATOM 858 O O . LEU A 1 102 ? 13.059 -4.358 -6.192 1.00 84.44 102 LEU A O 1
ATOM 862 N N . ASN A 1 103 ? 14.316 -4.447 -4.335 1.00 84.69 103 ASN A N 1
ATOM 863 C CA . ASN A 1 103 ? 15.589 -4.487 -5.053 1.00 84.69 103 ASN A CA 1
ATOM 864 C C . ASN A 1 103 ? 15.696 -5.754 -5.915 1.00 84.69 103 ASN A C 1
ATOM 866 O O . ASN A 1 103 ? 16.083 -5.672 -7.079 1.00 84.69 103 ASN A O 1
ATOM 870 N N . SER A 1 104 ? 15.281 -6.904 -5.375 1.00 83.75 104 SER A N 1
ATOM 871 C CA . SER A 1 104 ? 15.204 -8.165 -6.121 1.00 83.75 104 SER A CA 1
ATOM 872 C C . SER A 1 104 ? 14.269 -8.051 -7.331 1.00 83.75 104 SER A C 1
ATOM 874 O O . SER A 1 104 ? 14.690 -8.269 -8.466 1.00 83.75 104 SER A O 1
ATOM 876 N N . ARG A 1 105 ? 13.039 -7.554 -7.128 1.00 80.62 105 ARG A N 1
ATOM 877 C CA . ARG A 1 105 ? 12.073 -7.333 -8.219 1.00 80.62 105 ARG A CA 1
ATOM 878 C C . ARG A 1 105 ? 12.613 -6.387 -9.292 1.00 80.62 105 ARG A C 1
ATOM 880 O O . ARG A 1 105 ? 12.493 -6.682 -10.475 1.00 80.62 105 ARG A O 1
ATOM 887 N N . ILE A 1 106 ? 13.204 -5.254 -8.904 1.00 78.94 106 ILE A N 1
ATOM 888 C CA . ILE A 1 106 ? 13.797 -4.286 -9.840 1.00 78.94 106 ILE A CA 1
ATOM 889 C C . ILE A 1 106 ? 14.899 -4.961 -10.660 1.00 78.94 106 ILE A C 1
ATOM 891 O O . ILE A 1 106 ? 14.905 -4.822 -11.881 1.00 78.94 106 ILE A O 1
ATOM 895 N N . LYS A 1 107 ? 15.793 -5.731 -10.034 1.00 78.50 107 LYS A N 1
ATOM 896 C CA . LYS A 1 107 ? 16.803 -6.501 -10.769 1.00 78.50 107 LYS A CA 1
ATOM 897 C C . LYS A 1 107 ? 16.142 -7.435 -11.783 1.00 78.50 107 LYS A C 1
ATOM 899 O O . LYS A 1 107 ? 16.449 -7.321 -12.963 1.00 78.50 107 LYS A O 1
ATOM 904 N N . ASP A 1 108 ? 15.175 -8.250 -11.378 1.00 77.56 108 ASP A N 1
ATOM 905 C CA . ASP A 1 108 ? 14.505 -9.200 -12.277 1.00 77.56 108 ASP A CA 1
ATOM 906 C C . ASP A 1 108 ? 13.836 -8.521 -13.484 1.00 77.56 108 ASP A C 1
ATOM 908 O O . ASP A 1 108 ? 13.958 -8.988 -14.620 1.00 77.56 108 ASP A O 1
ATOM 912 N N . PHE A 1 109 ? 13.163 -7.386 -13.265 1.00 71.06 109 PHE A N 1
ATOM 913 C CA . PHE A 1 109 ? 12.508 -6.635 -14.340 1.00 71.06 109 PHE A CA 1
ATOM 914 C C . PHE A 1 109 ? 13.506 -6.006 -15.316 1.00 71.06 109 PHE A C 1
ATOM 916 O O . PHE A 1 109 ? 13.277 -6.003 -16.525 1.00 71.06 109 PHE A O 1
ATOM 923 N N . TYR A 1 110 ? 14.617 -5.476 -14.809 1.00 67.75 110 TYR A N 1
ATOM 924 C CA . TYR A 1 110 ? 15.538 -4.647 -15.586 1.00 67.75 110 TYR A CA 1
ATOM 925 C C . TYR A 1 110 ? 16.790 -5.394 -16.079 1.00 67.75 110 TYR A C 1
ATOM 927 O O . TYR A 1 110 ? 17.493 -4.883 -16.952 1.00 67.75 110 TYR A O 1
ATOM 935 N N . VAL A 1 111 ? 17.035 -6.628 -15.629 1.00 62.72 111 VAL A N 1
ATOM 936 C CA . VAL A 1 111 ? 18.073 -7.521 -16.183 1.00 62.72 111 VAL A CA 1
ATOM 937 C C . VAL A 1 111 ? 17.812 -7.832 -17.662 1.00 62.72 111 VAL A C 1
ATOM 939 O O . VAL A 1 111 ? 18.759 -7.922 -18.441 1.00 62.72 111 VAL A O 1
ATOM 942 N N . LYS A 1 112 ? 16.546 -7.872 -18.103 1.00 59.12 112 LYS A N 1
ATOM 943 C CA . LYS A 1 112 ? 16.203 -8.026 -19.531 1.00 59.12 112 LYS A CA 1
ATOM 944 C C . LYS A 1 112 ? 16.660 -6.845 -20.408 1.00 59.12 112 LYS A C 1
ATOM 946 O O . LYS A 1 112 ? 16.796 -7.015 -21.614 1.00 59.12 112 LYS A O 1
ATOM 951 N N . GLY A 1 113 ? 16.925 -5.673 -19.820 1.00 60.53 113 GLY A N 1
ATOM 952 C CA . GLY A 1 113 ? 17.234 -4.424 -20.530 1.00 60.53 113 GLY A CA 1
ATOM 953 C C . GLY A 1 113 ? 18.715 -4.029 -20.601 1.00 60.53 113 GLY A C 1
ATOM 954 O O . GLY A 1 113 ? 19.000 -2.920 -21.041 1.00 60.53 113 GLY A O 1
ATOM 955 N N . LYS A 1 114 ? 19.660 -4.883 -20.164 1.00 64.94 114 LYS A N 1
ATOM 956 C CA . LYS A 1 114 ? 21.104 -4.551 -20.047 1.00 64.94 114 LYS A CA 1
ATOM 957 C C . LYS A 1 114 ? 21.384 -3.277 -19.227 1.00 64.94 114 LYS A C 1
ATOM 959 O O . LYS A 1 114 ? 22.270 -2.495 -19.565 1.00 64.94 114 LYS A O 1
ATOM 964 N N . HIS A 1 115 ? 20.639 -3.059 -18.148 1.00 72.38 115 HIS A N 1
ATOM 965 C CA . HIS A 1 115 ? 20.859 -1.899 -17.288 1.00 72.38 115 HIS A CA 1
ATOM 966 C C . HIS A 1 115 ? 22.129 -2.034 -16.443 1.00 72.38 115 HIS A C 1
ATOM 968 O O . HIS A 1 115 ? 22.420 -3.103 -15.904 1.00 72.38 115 HIS A O 1
ATOM 974 N N . SER A 1 116 ? 22.870 -0.936 -16.289 1.00 80.25 116 SER A N 1
ATOM 975 C CA . SER A 1 116 ? 24.032 -0.895 -15.391 1.00 80.25 116 SER A CA 1
ATOM 976 C C . SER A 1 116 ? 23.597 -0.870 -13.921 1.00 80.25 116 SER A C 1
ATOM 978 O O . SER A 1 116 ? 22.499 -0.417 -13.591 1.00 80.25 116 SER A O 1
ATOM 980 N N . GLN A 1 117 ? 24.471 -1.291 -13.003 1.00 82.31 117 GLN A N 1
ATOM 981 C CA . GLN A 1 117 ? 24.169 -1.269 -11.565 1.00 82.31 117 GLN A CA 1
ATOM 982 C C . GLN A 1 117 ? 23.766 0.131 -11.062 1.00 82.31 117 GLN A C 1
ATOM 984 O O . GLN A 1 117 ? 22.807 0.267 -10.304 1.00 82.31 117 GLN A O 1
ATOM 989 N N . LYS A 1 118 ? 24.416 1.182 -11.576 1.00 84.44 118 LYS A N 1
ATOM 990 C CA . LYS A 1 118 ? 24.099 2.582 -11.255 1.00 84.44 118 LYS A CA 1
ATOM 991 C C . LYS A 1 118 ? 22.682 2.983 -11.690 1.00 84.44 118 LYS A C 1
ATOM 993 O O . LYS A 1 118 ? 22.020 3.775 -11.021 1.00 84.44 118 LYS A O 1
ATOM 998 N N . GLU A 1 119 ? 22.193 2.441 -12.804 1.00 83.25 119 GLU A N 1
ATOM 999 C CA . GLU A 1 119 ? 20.820 2.679 -13.263 1.00 83.25 119 GLU A CA 1
ATOM 1000 C C . GLU A 1 119 ? 19.795 1.959 -12.388 1.00 83.25 119 GLU A C 1
ATOM 1002 O O . GLU A 1 119 ? 18.745 2.530 -12.088 1.00 83.25 119 GLU A O 1
ATOM 1007 N N . LEU A 1 120 ? 20.102 0.737 -11.942 1.00 82.62 120 LEU A N 1
ATOM 1008 C CA . LEU A 1 120 ? 19.245 -0.016 -11.025 1.00 82.62 120 LEU A CA 1
ATOM 1009 C C . LEU A 1 120 ? 19.105 0.702 -9.677 1.00 82.62 120 LEU A C 1
ATOM 1011 O O . LEU A 1 120 ? 17.988 0.864 -9.187 1.00 82.62 120 LEU A O 1
ATOM 1015 N N . GLU A 1 121 ? 20.203 1.217 -9.120 1.00 85.38 121 GLU A N 1
ATOM 1016 C CA . GLU A 1 121 ? 20.195 2.013 -7.884 1.00 85.38 121 GLU A CA 1
ATOM 1017 C C . GLU A 1 121 ? 19.380 3.308 -8.033 1.00 8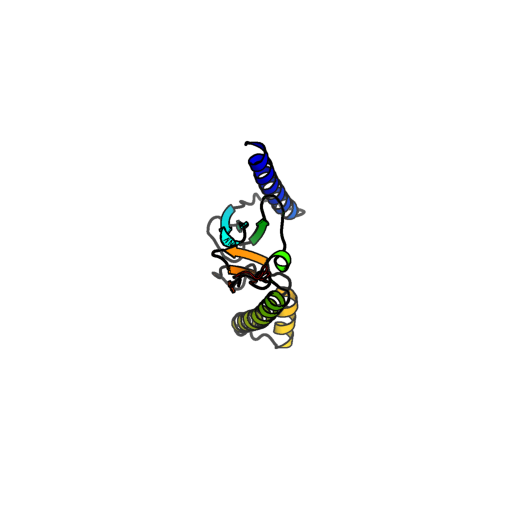5.38 121 GLU A C 1
ATOM 1019 O O . GLU A 1 121 ? 18.566 3.655 -7.168 1.00 85.38 121 GLU A O 1
ATOM 1024 N N . LYS A 1 122 ? 19.517 4.006 -9.168 1.00 85.94 122 LYS A N 1
ATOM 1025 C CA . LYS A 1 122 ? 18.714 5.201 -9.468 1.00 85.94 122 LYS A CA 1
ATOM 1026 C C . LYS A 1 122 ? 17.221 4.873 -9.574 1.00 85.94 122 LYS A C 1
ATOM 1028 O O . LYS A 1 122 ? 16.381 5.625 -9.076 1.00 85.94 122 LYS A O 1
ATOM 1033 N N . LYS A 1 123 ? 16.871 3.746 -10.201 1.00 82.31 123 LYS A N 1
ATOM 1034 C CA . LYS A 1 123 ? 15.480 3.277 -10.269 1.00 82.31 123 LYS A CA 1
ATOM 1035 C C . LYS A 1 123 ? 14.954 2.950 -8.878 1.00 82.31 123 LYS A C 1
ATOM 1037 O O . LYS A 1 123 ? 13.896 3.455 -8.518 1.00 82.31 123 LYS A O 1
ATOM 1042 N N . PHE A 1 124 ? 15.710 2.199 -8.079 1.00 84.69 124 PHE A N 1
ATOM 1043 C CA . PHE A 1 124 ? 15.338 1.850 -6.709 1.00 84.69 124 PHE A CA 1
ATOM 1044 C C . PHE A 1 124 ? 15.054 3.088 -5.855 1.00 84.69 124 PHE A C 1
ATOM 1046 O O . PHE A 1 124 ? 13.967 3.205 -5.300 1.00 84.69 124 PHE A O 1
ATOM 1053 N N . THR A 1 125 ? 15.977 4.047 -5.802 1.00 84.94 125 THR A N 1
ATOM 1054 C CA . THR A 1 125 ? 15.823 5.279 -5.002 1.00 84.94 125 THR A CA 1
ATOM 1055 C C . THR A 1 125 ? 14.625 6.131 -5.428 1.00 84.94 125 THR A C 1
ATOM 1057 O O . THR A 1 125 ? 13.988 6.764 -4.592 1.00 84.94 125 THR A O 1
ATOM 1060 N N . THR A 1 126 ? 14.263 6.102 -6.713 1.00 84.56 126 THR A N 1
ATOM 1061 C CA . THR A 1 126 ? 13.076 6.800 -7.237 1.00 84.56 126 THR A CA 1
ATOM 1062 C C . THR A 1 126 ? 11.770 6.079 -6.888 1.00 84.56 126 THR A C 1
ATOM 1064 O O . THR A 1 126 ? 10.732 6.710 -6.673 1.00 84.56 126 THR A O 1
ATOM 1067 N N . ILE A 1 127 ? 11.810 4.749 -6.873 1.00 82.31 127 ILE A N 1
ATOM 1068 C CA . ILE A 1 127 ? 10.655 3.863 -6.737 1.00 82.31 127 ILE A CA 1
ATOM 1069 C C . ILE A 1 127 ? 10.303 3.616 -5.271 1.00 82.31 127 ILE A C 1
ATOM 1071 O O . ILE A 1 127 ? 9.140 3.752 -4.898 1.00 82.31 127 ILE A O 1
ATOM 1075 N N . PHE A 1 128 ? 11.301 3.283 -4.452 1.00 84.31 128 PHE A N 1
ATOM 1076 C CA . PHE A 1 128 ? 11.147 2.878 -3.061 1.00 84.31 128 PHE A CA 1
ATOM 1077 C C . PHE A 1 128 ? 10.216 3.788 -2.243 1.00 84.31 128 PHE A C 1
ATOM 1079 O O . PHE A 1 128 ? 9.294 3.242 -1.638 1.00 84.31 128 PHE A O 1
ATOM 1086 N N . PRO A 1 129 ? 10.334 5.136 -2.270 1.00 85.19 129 PRO A N 1
ATOM 1087 C CA . PRO A 1 129 ? 9.485 6.012 -1.456 1.00 85.19 129 PRO A CA 1
ATOM 1088 C C . PRO A 1 129 ? 8.028 6.112 -1.938 1.00 85.19 129 PRO A C 1
ATOM 1090 O O . PRO A 1 129 ? 7.210 6.742 -1.278 1.00 85.19 129 PRO A O 1
ATOM 1093 N N . ARG A 1 130 ? 7.679 5.528 -3.091 1.00 86.38 130 ARG A N 1
ATOM 1094 C CA . ARG A 1 130 ? 6.337 5.624 -3.694 1.00 86.38 130 ARG A CA 1
ATOM 1095 C C . ARG A 1 130 ? 5.403 4.484 -3.289 1.00 86.38 130 ARG A C 1
ATOM 1097 O O . ARG A 1 130 ? 4.373 4.292 -3.942 1.00 86.38 130 ARG A O 1
ATOM 1104 N N . TYR A 1 131 ? 5.773 3.712 -2.270 1.00 87.75 131 TYR A N 1
ATOM 1105 C CA . TYR A 1 131 ? 4.932 2.630 -1.782 1.00 87.75 131 TYR A CA 1
ATOM 1106 C C . TYR A 1 131 ? 3.591 3.173 -1.290 1.00 87.75 131 TYR A C 1
ATOM 1108 O O . TYR A 1 131 ? 3.465 4.293 -0.794 1.00 87.75 131 TYR A O 1
ATOM 1116 N N . LYS A 1 132 ? 2.568 2.348 -1.443 1.00 91.38 132 LYS A N 1
ATOM 1117 C CA . LYS A 1 132 ? 1.240 2.538 -0.872 1.00 91.38 132 LYS A CA 1
ATOM 1118 C C . LYS A 1 132 ? 0.918 1.304 -0.058 1.00 91.38 132 LYS A C 1
ATOM 1120 O O . LYS A 1 132 ? 1.567 0.272 -0.206 1.00 91.38 132 LYS A O 1
ATOM 1125 N N . TYR A 1 133 ? -0.077 1.399 0.804 1.00 93.38 133 TYR A N 1
ATOM 1126 C CA . TYR A 1 133 ? -0.457 0.261 1.624 1.00 93.38 133 TYR A CA 1
ATOM 1127 C C . TYR A 1 133 ? -1.934 0.279 1.970 1.00 93.38 133 TYR A C 1
ATOM 1129 O O . TYR A 1 133 ? -2.571 1.338 2.020 1.00 93.38 133 TYR A O 1
ATOM 1137 N N . TYR A 1 134 ? -2.464 -0.909 2.207 1.00 93.81 134 TYR A N 1
ATOM 1138 C CA . TYR A 1 134 ? -3.789 -1.124 2.760 1.00 93.81 134 TYR A CA 1
ATOM 1139 C C . TYR A 1 134 ? -3.767 -2.331 3.695 1.00 93.81 134 TYR A C 1
ATOM 1141 O O . TYR A 1 134 ? -2.862 -3.159 3.629 1.00 93.81 134 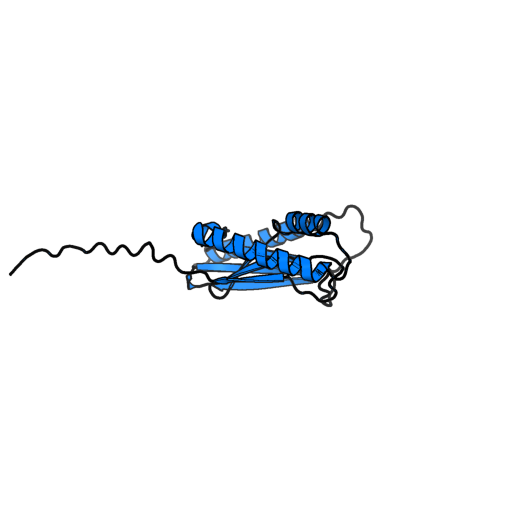TYR A O 1
ATOM 1149 N N . PHE A 1 135 ? -4.757 -2.426 4.570 1.00 92.38 135 PHE A N 1
ATOM 1150 C CA . PHE A 1 135 ? -4.901 -3.523 5.511 1.00 92.38 135 PHE A CA 1
ATOM 1151 C C . PHE A 1 135 ? -5.894 -4.541 4.956 1.00 92.38 135 PHE A C 1
ATOM 1153 O O . PHE A 1 135 ? -6.990 -4.180 4.520 1.00 92.38 135 PHE A O 1
ATOM 1160 N N . LYS A 1 136 ? -5.547 -5.825 4.991 1.00 91.69 136 LYS A N 1
ATOM 1161 C CA . LYS A 1 136 ? -6.425 -6.924 4.574 1.00 91.69 136 LYS A CA 1
ATOM 1162 C C . LYS A 1 136 ? -6.078 -8.175 5.366 1.00 91.69 136 LYS A C 1
ATOM 1164 O O . LYS A 1 136 ? -4.910 -8.526 5.441 1.00 91.69 136 LYS A O 1
ATOM 1169 N N . ASN A 1 137 ? -7.084 -8.871 5.892 1.00 87.62 137 ASN A N 1
ATOM 1170 C CA . ASN A 1 137 ? -6.924 -10.145 6.599 1.00 87.62 137 ASN A CA 1
ATOM 1171 C C . ASN A 1 137 ? -5.850 -10.106 7.708 1.00 87.62 137 ASN A C 1
ATOM 1173 O O . ASN A 1 137 ? -5.042 -11.023 7.813 1.00 87.62 137 ASN A O 1
ATOM 1177 N N . ASN A 1 138 ? -5.817 -9.033 8.508 1.00 85.06 138 ASN A N 1
ATOM 1178 C CA . ASN A 1 138 ? -4.807 -8.809 9.555 1.00 85.06 138 ASN A CA 1
ATOM 1179 C C . ASN A 1 138 ? -3.353 -8.739 9.035 1.00 85.06 138 ASN A C 1
ATOM 1181 O O . ASN A 1 138 ? -2.389 -9.030 9.742 1.00 85.06 138 ASN A O 1
ATOM 1185 N N . GLN A 1 139 ? -3.194 -8.352 7.773 1.00 90.38 139 GLN A N 1
ATOM 1186 C CA . GLN A 1 139 ? -1.912 -8.122 7.126 1.00 90.38 139 GLN A CA 1
ATOM 1187 C C . GLN A 1 139 ? -1.871 -6.706 6.561 1.00 90.38 139 GLN A C 1
ATOM 1189 O O . GLN A 1 139 ? -2.883 -6.142 6.130 1.00 90.38 139 GLN A O 1
ATOM 1194 N N . ILE A 1 140 ? -0.670 -6.148 6.516 1.00 92.12 140 ILE A N 1
ATOM 1195 C CA . ILE A 1 140 ? -0.351 -4.967 5.730 1.00 92.12 140 ILE A CA 1
ATOM 1196 C C . ILE A 1 140 ? -0.001 -5.457 4.332 1.00 92.12 140 ILE A C 1
ATOM 1198 O O . ILE A 1 140 ? 0.946 -6.221 4.142 1.00 92.12 140 ILE A O 1
ATOM 1202 N N . ILE A 1 141 ? -0.750 -4.992 3.344 1.00 92.75 141 ILE A N 1
ATOM 1203 C CA . ILE A 1 141 ? -0.427 -5.195 1.941 1.00 92.75 141 ILE A CA 1
ATOM 1204 C C . ILE A 1 141 ? 0.250 -3.926 1.445 1.00 92.75 141 ILE A C 1
ATOM 1206 O O . ILE A 1 141 ? -0.407 -2.904 1.234 1.00 92.75 141 ILE A O 1
ATOM 1210 N N . VAL A 1 142 ? 1.567 -3.980 1.279 1.00 91.50 142 VAL A N 1
ATOM 1211 C CA . VAL A 1 142 ? 2.352 -2.895 0.690 1.00 91.50 142 VAL A CA 1
ATOM 1212 C C . VAL A 1 142 ? 2.433 -3.121 -0.803 1.00 91.50 142 VAL A C 1
ATOM 1214 O O . VAL A 1 142 ? 2.694 -4.230 -1.257 1.00 91.50 142 VAL A O 1
ATOM 1217 N N . PHE A 1 143 ? 2.206 -2.078 -1.585 1.00 89.25 143 PHE A N 1
ATOM 1218 C CA . PHE A 1 143 ? 2.191 -2.209 -3.025 1.00 89.25 143 PHE A CA 1
ATOM 1219 C C . PHE A 1 143 ? 2.745 -0.991 -3.747 1.00 89.25 143 PHE A C 1
ATOM 1221 O O . PHE A 1 143 ? 2.786 0.125 -3.225 1.00 89.25 143 PHE A O 1
ATOM 1228 N N . TYR A 1 144 ? 3.114 -1.218 -4.999 1.00 84.12 144 TYR A N 1
ATOM 1229 C CA . TYR A 1 144 ? 3.536 -0.185 -5.926 1.00 84.12 144 TYR A CA 1
ATOM 1230 C C . TYR A 1 144 ? 2.679 -0.238 -7.183 1.00 84.12 144 TYR A C 1
ATOM 1232 O O . TYR A 1 144 ? 2.345 -1.318 -7.674 1.00 84.12 144 TYR A O 1
ATOM 1240 N N . ASN A 1 145 ? 2.337 0.935 -7.722 1.00 79.56 145 ASN A N 1
ATOM 1241 C CA . ASN A 1 145 ? 1.744 0.998 -9.056 1.00 79.56 145 ASN A CA 1
ATOM 1242 C C . ASN A 1 145 ? 2.675 0.291 -10.067 1.00 79.56 145 ASN A C 1
ATOM 1244 O O . ASN A 1 145 ? 3.894 0.322 -9.871 1.00 79.56 145 ASN A O 1
ATOM 1248 N N . PRO A 1 146 ? 2.133 -0.302 -11.144 1.00 72.75 146 PRO A N 1
ATOM 1249 C CA . PRO A 1 146 ? 2.936 -0.892 -12.213 1.00 72.75 146 PRO A CA 1
ATOM 1250 C C . PRO A 1 146 ? 4.039 0.073 -12.676 1.00 72.75 146 PRO A C 1
ATOM 1252 O O . PRO A 1 146 ? 3.792 1.262 -12.885 1.00 72.75 146 PRO A O 1
ATOM 1255 N N . PHE A 1 147 ? 5.277 -0.423 -12.749 1.00 60.94 147 PHE A N 1
ATOM 1256 C CA . PHE A 1 147 ? 6.463 0.438 -12.748 1.00 60.94 147 PHE A CA 1
ATOM 1257 C C . PHE A 1 147 ? 6.823 1.103 -14.072 1.00 60.94 147 PHE A C 1
ATOM 1259 O O . PHE A 1 147 ? 7.606 2.051 -14.058 1.00 60.94 147 PHE A O 1
ATOM 1266 N N . SER A 1 148 ? 6.285 0.664 -15.201 1.00 51.94 148 SER A N 1
ATOM 1267 C CA . SER A 1 148 ? 6.542 1.302 -16.489 1.00 51.94 148 SER A CA 1
ATOM 1268 C C . SER A 1 148 ? 5.649 0.710 -17.571 1.00 51.94 148 SER A C 1
ATOM 1270 O O . SER A 1 148 ? 4.987 -0.313 -17.376 1.00 51.94 148 SER A O 1
ATOM 1272 N N . ASN A 1 149 ? 5.721 1.332 -18.746 1.00 44.91 149 ASN A N 1
ATOM 1273 C CA . ASN A 1 149 ? 5.169 0.838 -20.001 1.00 44.91 149 ASN A CA 1
ATOM 1274 C C . ASN A 1 149 ? 5.756 -0.509 -20.469 1.00 44.91 149 ASN A C 1
ATOM 1276 O O . ASN A 1 149 ? 5.256 -1.057 -21.446 1.00 44.91 149 ASN A O 1
ATOM 1280 N N . ASP A 1 150 ? 6.769 -1.054 -19.784 1.00 40.06 150 ASP A N 1
ATOM 1281 C CA . ASP A 1 150 ? 7.521 -2.232 -20.239 1.00 40.06 150 ASP A CA 1
ATOM 1282 C C . ASP A 1 150 ? 7.058 -3.551 -19.610 1.00 40.06 150 ASP A C 1
ATOM 1284 O O . ASP A 1 150 ? 7.541 -4.612 -20.006 1.00 40.06 150 ASP A O 1
ATOM 1288 N N . CYS A 1 151 ? 6.110 -3.526 -18.664 1.00 50.88 151 CYS A N 1
ATOM 1289 C CA . CYS A 1 151 ? 5.406 -4.745 -18.274 1.00 50.88 151 CYS A CA 1
ATOM 1290 C C . CYS A 1 151 ? 3.973 -4.763 -18.809 1.00 50.88 151 CYS A C 1
ATOM 1292 O O . CYS A 1 151 ? 3.010 -4.410 -18.118 1.00 50.88 151 CYS A O 1
ATOM 1294 N N . ASN A 1 152 ? 3.844 -5.239 -20.049 1.00 43.34 152 ASN A N 1
ATOM 1295 C CA . ASN A 1 152 ? 2.571 -5.660 -20.621 1.00 43.34 152 ASN A CA 1
ATOM 1296 C C . ASN A 1 152 ? 2.032 -6.851 -19.807 1.00 43.34 152 ASN A C 1
ATOM 1298 O O . ASN A 1 152 ? 2.487 -7.977 -19.984 1.00 43.34 152 ASN A O 1
ATOM 1302 N N . GLY A 1 153 ? 1.089 -6.592 -18.899 1.00 50.78 153 GLY A N 1
ATOM 1303 C CA . GLY A 1 153 ? 0.402 -7.601 -18.087 1.00 50.78 153 GLY A CA 1
ATOM 1304 C C . GLY A 1 153 ? 0.762 -7.657 -16.597 1.00 50.78 153 GLY A C 1
ATOM 1305 O O . GLY A 1 153 ? 0.194 -8.490 -15.901 1.00 50.78 153 GLY A O 1
ATOM 1306 N N . CYS A 1 154 ? 1.661 -6.814 -16.068 1.00 57.16 154 CYS A N 1
ATOM 1307 C CA . CYS A 1 154 ? 1.920 -6.823 -14.620 1.00 57.16 154 CYS A CA 1
ATOM 1308 C C . CYS A 1 154 ? 0.830 -6.083 -13.844 1.00 57.16 154 CYS A C 1
ATOM 1310 O O . CYS A 1 154 ? 0.739 -4.857 -13.920 1.00 57.16 154 CYS A O 1
ATOM 1312 N N . ASP A 1 155 ? 0.094 -6.799 -13.001 1.00 61.56 155 ASP A N 1
ATOM 1313 C CA . ASP A 1 155 ? -0.609 -6.175 -11.884 1.00 61.56 155 ASP A CA 1
ATOM 1314 C C . ASP A 1 155 ? 0.365 -5.421 -10.958 1.00 61.56 155 ASP A C 1
ATOM 1316 O O . ASP A 1 155 ? 1.591 -5.561 -11.035 1.00 61.56 155 ASP A O 1
ATOM 1320 N N . LYS A 1 156 ? -0.187 -4.572 -10.084 1.00 73.81 156 LYS A N 1
ATOM 1321 C CA . LYS A 1 156 ? 0.585 -3.869 -9.047 1.00 73.81 156 LYS A CA 1
ATOM 1322 C C . LYS A 1 156 ? 1.478 -4.864 -8.287 1.00 73.81 156 LYS A C 1
ATOM 1324 O O . LYS A 1 156 ? 1.046 -5.969 -7.965 1.00 73.81 156 LYS A O 1
ATOM 1329 N N . ILE A 1 157 ? 2.714 -4.474 -7.979 1.00 77.44 157 ILE A N 1
ATOM 1330 C CA . ILE A 1 157 ? 3.602 -5.323 -7.172 1.00 77.44 157 ILE A CA 1
ATOM 1331 C C . ILE A 1 157 ? 3.108 -5.258 -5.733 1.00 77.44 157 ILE A C 1
ATOM 1333 O O . ILE A 1 157 ? 3.085 -4.163 -5.181 1.00 77.44 157 ILE A O 1
ATOM 1337 N N . GLU A 1 158 ? 2.724 -6.393 -5.149 1.00 86.69 158 GLU A N 1
ATOM 1338 C CA . GLU A 1 158 ? 2.278 -6.496 -3.757 1.00 86.69 158 GLU A CA 1
ATOM 1339 C C . GLU A 1 158 ? 3.263 -7.300 -2.903 1.00 86.69 158 GLU A C 1
ATOM 1341 O O . GLU A 1 158 ? 3.827 -8.306 -3.338 1.00 86.69 158 GLU A O 1
ATOM 1346 N N . PHE A 1 159 ? 3.405 -6.866 -1.659 1.00 86.94 159 PHE A N 1
ATOM 1347 C CA . PHE A 1 159 ? 4.138 -7.516 -0.588 1.00 86.94 159 PHE A CA 1
ATOM 1348 C C . PHE A 1 159 ? 3.211 -7.610 0.621 1.00 86.94 159 PHE A C 1
ATOM 1350 O O . PHE A 1 159 ? 2.509 -6.651 0.945 1.00 86.94 159 PHE A O 1
ATOM 1357 N N . GLN A 1 160 ? 3.188 -8.769 1.270 1.00 91.25 160 GLN A N 1
ATOM 1358 C CA . GLN A 1 160 ? 2.332 -9.017 2.426 1.00 91.25 160 GLN A CA 1
ATOM 1359 C C . GLN A 1 160 ? 3.188 -9.048 3.681 1.00 91.25 160 GLN A C 1
ATOM 1361 O O . GLN A 1 160 ? 4.224 -9.713 3.706 1.00 91.25 160 GLN A O 1
ATOM 1366 N N . PHE A 1 161 ? 2.739 -8.355 4.719 1.00 88.88 161 PHE A N 1
ATOM 1367 C CA . PHE A 1 161 ? 3.409 -8.326 6.006 1.00 88.88 161 PHE A CA 1
ATOM 1368 C C . PHE A 1 161 ? 2.396 -8.590 7.124 1.00 88.88 161 PHE A C 1
ATOM 1370 O O . PHE A 1 161 ? 1.382 -7.892 7.196 1.00 88.88 161 PHE A O 1
ATOM 1377 N N . PRO A 1 162 ? 2.613 -9.603 7.975 1.00 86.75 162 PRO A N 1
ATOM 1378 C CA . PRO A 1 162 ? 1.697 -9.904 9.066 1.00 86.75 162 PRO A CA 1
ATOM 1379 C C . PRO A 1 162 ? 1.715 -8.796 10.124 1.00 86.75 162 PRO A C 1
ATOM 1381 O O . PRO A 1 162 ? 2.760 -8.221 10.418 1.00 86.75 162 PRO A O 1
ATOM 1384 N N . ILE A 1 163 ? 0.557 -8.517 10.721 1.00 82.75 163 ILE A N 1
ATOM 1385 C CA . ILE A 1 163 ? 0.466 -7.669 11.912 1.00 82.75 163 ILE A CA 1
ATOM 1386 C C . ILE A 1 163 ? 0.460 -8.600 13.113 1.00 82.75 163 ILE A C 1
ATOM 1388 O O . ILE A 1 163 ? -0.493 -9.356 13.305 1.00 82.75 163 ILE A O 1
ATOM 1392 N N . HIS A 1 164 ? 1.527 -8.567 13.906 1.00 76.19 164 HIS A N 1
ATOM 1393 C CA . HIS A 1 164 ? 1.502 -9.214 15.211 1.00 76.19 164 HIS A CA 1
ATOM 1394 C C . HIS A 1 164 ? 0.852 -8.252 16.201 1.00 76.19 164 HIS A C 1
ATOM 1396 O O . HIS A 1 164 ? 1.220 -7.076 16.245 1.00 76.19 164 HIS A O 1
ATOM 1402 N N . GLU A 1 165 ? -0.128 -8.738 16.961 1.00 63.50 165 GLU A N 1
ATOM 1403 C CA . GLU A 1 165 ? -0.719 -7.970 18.052 1.00 63.50 165 GLU A CA 1
ATOM 1404 C C . GLU A 1 165 ? 0.386 -7.611 19.052 1.00 63.50 165 GLU A C 1
ATOM 1406 O O . GLU A 1 165 ? 1.134 -8.478 19.503 1.00 63.50 165 GLU A O 1
ATOM 1411 N N . ASN A 1 166 ? 0.527 -6.321 19.367 1.00 49.69 166 ASN A N 1
ATOM 1412 C CA . ASN A 1 166 ? 1.450 -5.870 20.402 1.00 49.69 166 ASN A CA 1
ATOM 1413 C C . ASN A 1 166 ? 0.881 -6.288 21.768 1.00 49.69 166 ASN A C 1
ATOM 1415 O O . ASN A 1 166 ? 0.174 -5.518 22.413 1.00 49.69 166 ASN A O 1
ATOM 1419 N N . THR A 1 167 ? 1.186 -7.499 22.229 1.00 41.62 167 THR A N 1
ATOM 1420 C CA . THR A 1 167 ? 0.847 -7.988 23.578 1.00 41.62 167 THR A CA 1
ATOM 1421 C C . THR A 1 167 ? 1.704 -7.360 24.691 1.00 41.62 167 THR A C 1
ATOM 1423 O O . THR A 1 167 ? 1.797 -7.913 25.780 1.00 41.62 167 THR A O 1
ATOM 1426 N N . GLU A 1 168 ? 2.314 -6.188 24.482 1.00 40.12 168 GLU A N 1
ATOM 1427 C CA . GLU A 1 168 ? 3.080 -5.492 25.535 1.00 40.12 168 GLU A CA 1
ATOM 1428 C C . GLU A 1 168 ? 2.205 -4.750 26.566 1.00 40.12 168 GLU A C 1
ATOM 1430 O O . GLU A 1 168 ? 2.726 -4.259 27.563 1.00 40.12 168 GLU A O 1
ATOM 1435 N N . ASN A 1 169 ? 0.877 -4.704 26.391 1.00 37.56 169 ASN A N 1
ATOM 1436 C CA . ASN A 1 169 ? -0.035 -4.034 27.333 1.00 37.56 169 ASN A CA 1
ATOM 1437 C C . ASN A 1 169 ? -0.812 -4.969 28.277 1.00 37.56 169 ASN A C 1
ATOM 1439 O O . ASN A 1 169 ? -1.650 -4.490 29.039 1.00 37.56 169 ASN A O 1
ATOM 1443 N N . GLU A 1 170 ? -0.511 -6.269 28.315 1.00 40.38 170 GLU A N 1
ATOM 1444 C CA . GLU A 1 170 ? -0.996 -7.157 29.383 1.00 40.38 170 GLU A CA 1
ATOM 1445 C C . GLU A 1 170 ? 0.029 -7.291 30.519 1.00 40.38 170 GLU A C 1
ATOM 1447 O O . GLU A 1 170 ? 0.360 -8.385 30.972 1.00 40.38 170 GLU A O 1
ATOM 1452 N N . TYR A 1 171 ? 0.503 -6.165 31.060 1.00 38.81 171 TYR A N 1
ATOM 1453 C CA . TYR A 1 171 ? 0.895 -6.179 32.468 1.00 38.81 171 TYR A CA 1
ATOM 1454 C C . TYR A 1 171 ? -0.390 -6.313 33.287 1.00 38.81 171 TYR A C 1
ATOM 1456 O O . TYR A 1 171 ? -1.036 -5.324 33.629 1.00 38.81 171 TYR A O 1
ATOM 1464 N N . GLN A 1 172 ? -0.780 -7.553 33.589 1.00 37.31 172 GLN A N 1
ATOM 1465 C CA . GLN A 1 172 ? -1.721 -7.808 34.669 1.00 37.31 172 GLN A CA 1
ATOM 1466 C C . GLN A 1 172 ? -1.122 -7.217 35.954 1.00 37.31 172 GLN A C 1
ATOM 1468 O O . GLN A 1 172 ? -0.068 -7.683 36.400 1.00 37.31 172 GLN A O 1
ATOM 1473 N N . PRO A 1 173 ? -1.754 -6.218 36.597 1.00 40.19 173 PRO A N 1
ATOM 1474 C CA . PRO A 1 173 ? -1.432 -5.947 37.978 1.00 40.19 173 PRO A CA 1
ATOM 1475 C C . PRO A 1 173 ? -1.935 -7.167 38.739 1.00 40.19 173 PRO A C 1
ATOM 1477 O O . PRO A 1 173 ? -3.144 -7.387 38.842 1.00 40.19 173 PRO A O 1
ATOM 1480 N N . ASN A 1 174 ? -1.010 -7.984 39.236 1.00 36.56 174 ASN A N 1
ATOM 1481 C CA . ASN A 1 174 ? -1.340 -9.007 40.211 1.00 36.56 174 ASN A CA 1
ATOM 1482 C C . ASN A 1 174 ? -1.887 -8.264 41.441 1.00 36.56 174 ASN A C 1
ATOM 1484 O O . ASN A 1 174 ? -1.143 -7.752 42.277 1.00 36.56 174 ASN A O 1
ATOM 1488 N N . LYS A 1 175 ? -3.212 -8.094 41.473 1.00 37.75 175 LYS A N 1
ATOM 1489 C CA . LYS A 1 175 ? -3.957 -7.530 42.589 1.00 37.75 175 LYS A CA 1
ATOM 1490 C C . LYS A 1 175 ? -3.780 -8.475 43.770 1.00 37.75 175 LYS A C 1
ATOM 1492 O O . LYS A 1 175 ? -4.268 -9.596 43.737 1.00 37.75 175 LYS A O 1
ATOM 1497 N N . ASN A 1 176 ? -3.115 -7.969 44.802 1.00 38.25 176 ASN A N 1
ATOM 1498 C CA . ASN A 1 176 ? -3.363 -8.246 46.213 1.00 38.25 176 ASN A CA 1
ATOM 1499 C C . ASN A 1 176 ? -3.746 -9.694 46.566 1.00 38.25 176 ASN A C 1
ATOM 1501 O O . ASN A 1 176 ? -4.921 -10.001 46.760 1.00 38.25 176 ASN A O 1
ATOM 1505 N N . LEU A 1 177 ? -2.743 -10.535 46.830 1.00 39.50 177 LEU A N 1
ATOM 1506 C CA . LEU A 1 177 ? -2.890 -11.534 47.889 1.00 39.50 177 LEU A CA 1
ATOM 1507 C C . LEU A 1 177 ? -2.863 -10.789 49.231 1.00 39.50 177 LEU A C 1
ATOM 1509 O O . LEU A 1 177 ? -1.813 -10.605 49.844 1.00 39.50 177 LEU A O 1
ATOM 1513 N N . HIS A 1 178 ? -4.031 -10.316 49.666 1.00 41.66 178 HIS A N 1
ATOM 1514 C CA . HIS A 1 178 ? -4.246 -10.057 51.080 1.00 41.66 178 HIS A CA 1
ATOM 1515 C C . HIS A 1 178 ? -4.484 -11.395 51.781 1.00 41.66 178 HIS A C 1
ATOM 1517 O O . HIS A 1 178 ? -5.410 -12.135 51.462 1.00 41.66 178 HIS A O 1
ATOM 1523 N N . SER A 1 179 ? -3.598 -11.667 52.732 1.00 40.28 179 SER A N 1
ATOM 1524 C CA . SER A 1 179 ? -3.825 -12.424 53.960 1.00 40.28 179 SER A CA 1
ATOM 1525 C C . SER A 1 179 ? -5.295 -12.555 54.377 1.00 40.28 179 SER A C 1
ATOM 1527 O O . SER A 1 179 ? -5.948 -11.528 54.562 1.00 40.28 179 SER A O 1
ATOM 1529 N N . GLN A 1 180 ? -5.748 -13.783 54.646 1.00 40.09 180 GLN A N 1
ATOM 1530 C CA . GLN A 1 180 ? -6.337 -14.196 55.932 1.00 40.09 180 GLN A CA 1
ATOM 1531 C C . GLN A 1 180 ? -6.821 -15.652 55.871 1.00 40.09 180 GLN A C 1
ATOM 1533 O O . GLN A 1 180 ? -7.792 -15.960 55.186 1.00 40.09 180 GLN A O 1
ATOM 1538 N N . SER A 1 181 ? -6.159 -16.508 56.648 1.00 39.38 181 SER A N 1
ATOM 1539 C CA . SER A 1 181 ? -6.774 -17.496 57.545 1.00 39.38 181 SER A CA 1
ATOM 1540 C C . SER A 1 181 ? -5.692 -18.034 58.468 1.00 39.38 181 SER A C 1
ATOM 1542 O O . SER A 1 181 ? -4.706 -18.569 57.911 1.00 39.38 181 SER A O 1
#

Sequence (181 aa):
MENANFEFENLIKKWKKDIENKISNPENSKNEYFYFSNFTIFKNENIGITSILYKESFREKESSTFLKYYSLNLKGNKKIEISEIISKDQLDSLINVLKEQLNSRIKDFYVKGKHSQKELEKKFTTIFPRYKYYFKNNQIIVFYNPFSNDCNGCDKIEFQFPIHENTENEYQPNKNLHSQS

Secondary structure (DSSP, 8-state):
--HHHHHHHHHHHHHHHHHHHHH---S---SPPP-EEEEEEEEETTTTEEEEEEEEESSSS--GGG-EEEEEEEETTEE--GGGTS-HHHHHHHHHHHHHHHHHHHHHHHHTTT--HHHHHHHHHHHGGG-EEEEETTEEEEEE----TT-TT-PPEEEEEE----GGG------------

Organism: NCBI:txid476210

Radius of gyration: 21.54 Å; chains: 1; bounding box: 52×39×85 Å

pLDDT: mean 73.44, std 17.56, range [36.56, 93.88]